Protein AF-A0A392NA37-F1 (afdb_monomer_lite)

Radius of gyration: 14.12 Å; chains: 1; bounding box: 32×19×37 Å

Organism: NCBI:txid97028

Structure (mmCIF, N/CA/C/O backbone):
data_AF-A0A392NA37-F1
#
_entry.id   AF-A0A392NA37-F1
#
loop_
_atom_site.group_PDB
_atom_site.id
_atom_site.type_symbol
_atom_site.label_atom_id
_atom_site.label_alt_id
_atom_site.label_comp_id
_atom_site.label_asym_id
_atom_site.label_entity_id
_atom_site.label_seq_id
_atom_site.pdbx_PDB_ins_code
_atom_site.Cartn_x
_atom_site.Cartn_y
_atom_site.Cartn_z
_atom_site.occupancy
_atom_site.B_iso_or_equiv
_atom_site.auth_seq_id
_atom_site.auth_comp_id
_atom_site.auth_asym_id
_atom_site.auth_atom_id
_atom_site.pdbx_PDB_model_num
ATOM 1 N N . MET A 1 1 ? -2.184 4.245 -4.496 1.00 82.12 1 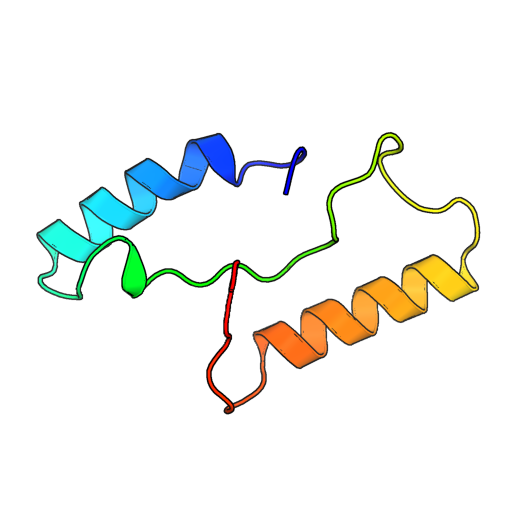MET A N 1
ATOM 2 C CA . MET A 1 1 ? -3.460 4.639 -3.842 1.00 82.12 1 MET A CA 1
ATOM 3 C C . MET A 1 1 ? -4.621 4.798 -4.828 1.00 82.12 1 MET A C 1
ATOM 5 O O . MET A 1 1 ? -5.733 4.427 -4.491 1.00 82.12 1 MET A O 1
ATOM 9 N N . ASN A 1 2 ? -4.415 5.321 -6.041 1.00 92.75 2 ASN A N 1
ATOM 10 C CA . ASN A 1 2 ? -5.486 5.508 -7.038 1.00 92.75 2 ASN A CA 1
ATOM 11 C C . ASN A 1 2 ? -6.013 4.204 -7.681 1.00 92.75 2 ASN A C 1
ATOM 13 O O . ASN A 1 2 ? -6.804 4.257 -8.615 1.00 92.75 2 ASN A O 1
ATOM 17 N N . MET A 1 3 ? -5.553 3.044 -7.215 1.00 94.19 3 MET A N 1
ATOM 18 C CA . MET A 1 3 ? -5.870 1.721 -7.747 1.00 94.19 3 MET A CA 1
ATOM 19 C C . MET A 1 3 ? -6.086 0.738 -6.591 1.00 94.19 3 MET A C 1
ATOM 21 O O . MET A 1 3 ? -5.707 1.014 -5.449 1.00 94.19 3 MET A O 1
ATOM 25 N N . GLY A 1 4 ? -6.648 -0.432 -6.904 1.00 94.56 4 GLY A N 1
ATOM 26 C CA . GLY A 1 4 ? -6.979 -1.460 -5.918 1.00 94.56 4 GLY A CA 1
ATOM 27 C C . GLY A 1 4 ? -8.210 -1.107 -5.076 1.00 94.56 4 GLY A C 1
ATOM 28 O O . GLY A 1 4 ? -8.958 -0.183 -5.386 1.00 94.56 4 GLY A O 1
ATOM 29 N N . GLY A 1 5 ? -8.433 -1.860 -3.997 1.00 94.75 5 GLY A N 1
ATOM 30 C CA . GLY A 1 5 ? -9.632 -1.734 -3.159 1.00 94.75 5 GLY A CA 1
ATOM 31 C C . GLY A 1 5 ? -9.589 -0.625 -2.104 1.00 94.75 5 GLY A C 1
ATOM 32 O O . GLY A 1 5 ? -10.560 -0.473 -1.371 1.00 94.75 5 GLY A O 1
ATOM 33 N N . TYR A 1 6 ? -8.495 0.139 -1.996 1.00 92.94 6 TYR A N 1
ATOM 34 C CA . TYR A 1 6 ? -8.252 1.040 -0.862 1.00 92.94 6 TYR A CA 1
ATOM 35 C C . TYR A 1 6 ? -9.405 2.021 -0.603 1.00 92.94 6 TYR A C 1
ATOM 37 O O . TYR A 1 6 ? -9.993 1.993 0.475 1.00 92.94 6 TYR A O 1
ATOM 45 N N . ASN A 1 7 ? -9.792 2.817 -1.607 1.00 92.56 7 ASN A N 1
ATOM 46 C CA . ASN A 1 7 ? -10.840 3.836 -1.456 1.00 92.56 7 ASN A CA 1
ATOM 47 C C . ASN A 1 7 ? -12.215 3.238 -1.111 1.00 92.56 7 ASN A C 1
ATOM 49 O O . ASN A 1 7 ? -13.028 3.879 -0.453 1.00 92.56 7 ASN A O 1
ATOM 53 N N . TYR A 1 8 ? -12.478 1.999 -1.533 1.00 95.25 8 TYR A N 1
ATOM 54 C CA . TYR A 1 8 ? -13.723 1.303 -1.214 1.00 95.25 8 TYR A CA 1
ATOM 55 C C . TYR A 1 8 ? -13.698 0.687 0.193 1.00 95.25 8 TYR A C 1
ATOM 57 O O . TYR A 1 8 ? -14.695 0.723 0.918 1.00 95.25 8 TYR A O 1
ATOM 65 N N . VAL A 1 9 ? -12.568 0.106 0.593 1.00 95.56 9 VAL A N 1
ATOM 66 C CA . VAL A 1 9 ? -12.436 -0.650 1.845 1.00 95.56 9 VAL A CA 1
ATOM 67 C C . VAL A 1 9 ? -12.204 0.267 3.048 1.00 95.56 9 VAL A C 1
ATOM 69 O O . VAL A 1 9 ? -12.752 -0.005 4.116 1.00 95.56 9 VAL A O 1
ATOM 72 N N . LEU A 1 10 ? -11.470 1.372 2.884 1.00 94.12 10 LEU A N 1
ATOM 73 C CA . LEU A 1 10 ? -11.139 2.317 3.957 1.00 94.12 10 LEU A CA 1
ATOM 74 C C . LEU A 1 10 ? -12.345 2.725 4.831 1.00 94.12 10 LEU A C 1
ATOM 76 O O . LEU A 1 10 ? -12.277 2.504 6.041 1.00 94.12 10 LEU A O 1
ATOM 80 N N . PRO A 1 11 ? -13.471 3.243 4.290 1.00 95.38 11 PRO A N 1
ATOM 81 C CA . PRO A 1 11 ? -14.607 3.645 5.126 1.00 95.38 11 PRO A CA 1
ATOM 82 C C . PRO A 1 11 ? -15.209 2.483 5.929 1.00 95.38 11 PRO A C 1
ATOM 84 O O . PRO A 1 11 ? -15.662 2.681 7.053 1.00 95.38 11 PRO A O 1
ATOM 87 N N . ARG A 1 12 ? -15.179 1.258 5.391 1.00 96.69 12 ARG A N 1
ATOM 88 C CA . ARG A 1 12 ? -15.708 0.062 6.068 1.00 96.69 12 ARG A CA 1
ATOM 89 C C . ARG A 1 12 ? -14.809 -0.363 7.223 1.00 96.69 12 ARG A C 1
ATOM 91 O O . ARG A 1 12 ? -15.315 -0.671 8.297 1.00 96.69 12 ARG A O 1
ATOM 98 N N . LEU A 1 13 ? -13.491 -0.320 7.024 1.00 95.69 13 LEU A N 1
ATOM 99 C CA . LEU A 1 13 ? -12.529 -0.569 8.098 1.00 95.69 13 LEU A CA 1
ATOM 100 C C . LEU A 1 13 ? -12.673 0.458 9.222 1.00 95.69 13 LEU A C 1
ATOM 102 O O . LEU A 1 13 ? -12.697 0.066 10.384 1.00 95.69 13 LEU A O 1
ATOM 106 N N . ILE A 1 14 ? -12.842 1.743 8.892 1.00 96.06 14 ILE A N 1
ATOM 107 C CA . ILE A 1 14 ? -13.063 2.799 9.892 1.00 96.06 14 ILE A CA 1
ATOM 108 C C . ILE A 1 14 ? -14.316 2.507 10.725 1.00 96.06 14 ILE A C 1
ATOM 110 O O . ILE A 1 14 ? -14.267 2.605 11.950 1.00 96.06 14 ILE A O 1
ATOM 114 N N . THR A 1 15 ? -15.428 2.125 10.089 1.00 97.00 15 THR A N 1
ATOM 115 C CA . THR A 1 15 ? -16.658 1.753 10.808 1.00 97.00 15 THR A CA 1
ATOM 116 C C . THR A 1 15 ? -16.419 0.583 11.762 1.00 97.00 15 THR A C 1
ATOM 118 O O . THR A 1 15 ? -16.813 0.660 12.927 1.00 97.00 15 THR A O 1
ATOM 121 N N . SER A 1 16 ? -15.723 -0.465 11.313 1.00 96.44 16 SER A N 1
ATOM 122 C CA . SER A 1 16 ? -15.379 -1.611 12.162 1.00 96.44 16 SER A CA 1
ATOM 123 C C . SER A 1 16 ? -14.488 -1.212 13.344 1.00 96.44 16 SER A C 1
ATOM 125 O O . SER A 1 16 ? -14.781 -1.587 14.478 1.00 96.44 16 SER A O 1
ATOM 127 N N . MET A 1 17 ? -13.448 -0.404 13.116 1.00 96.12 17 MET A N 1
ATOM 128 C CA . MET A 1 17 ? -12.546 0.076 14.174 1.00 96.12 17 MET A CA 1
ATOM 129 C C . MET A 1 17 ? -13.299 0.875 15.241 1.00 96.12 17 MET A C 1
ATOM 131 O O . MET A 1 17 ? -13.149 0.596 16.434 1.00 96.12 17 MET A O 1
ATOM 135 N N . LYS A 1 18 ? -14.181 1.788 14.813 1.00 96.00 18 LYS A N 1
ATOM 136 C CA . LYS A 1 18 ? -15.034 2.572 15.716 1.00 96.00 18 LYS A CA 1
ATOM 137 C C . LYS A 1 18 ? -15.969 1.684 16.529 1.00 96.00 18 LYS A C 1
ATOM 139 O O . LYS A 1 18 ? -16.087 1.881 17.733 1.00 96.00 18 LYS A O 1
ATOM 144 N N . SER A 1 19 ? -16.598 0.692 15.893 1.00 97.12 19 SER A N 1
ATOM 145 C CA . SER A 1 19 ? -17.533 -0.225 16.566 1.00 97.12 19 SER A CA 1
ATOM 146 C C . SER A 1 19 ? -16.878 -1.038 17.687 1.00 97.12 19 SER A C 1
ATOM 148 O O . SER A 1 19 ? -17.529 -1.369 18.671 1.00 97.12 19 SER A O 1
ATOM 150 N N . LEU A 1 20 ? -15.578 -1.315 17.557 1.00 96.56 20 LEU A N 1
ATOM 151 C CA . LEU A 1 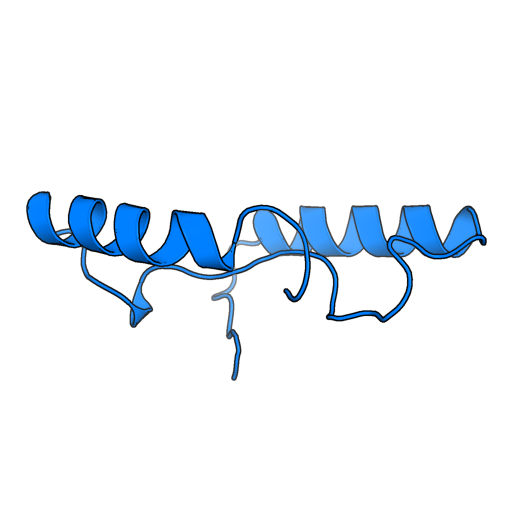20 ? -14.789 -2.050 18.542 1.00 96.56 20 LEU A CA 1
ATOM 152 C C . LEU A 1 20 ? -14.096 -1.127 19.560 1.00 96.56 20 LEU A C 1
ATOM 154 O O . LEU A 1 20 ? -13.337 -1.617 20.391 1.00 96.56 20 LEU A O 1
ATOM 158 N N . GLY A 1 21 ? -14.291 0.194 19.475 1.00 95.44 21 GLY A N 1
ATOM 159 C CA . GLY A 1 21 ? -13.605 1.165 20.334 1.00 95.44 21 GLY A CA 1
ATOM 160 C C . GLY A 1 21 ? -12.089 1.227 20.112 1.00 95.44 21 GLY A C 1
ATOM 161 O O . GLY A 1 21 ? -11.354 1.625 21.009 1.00 95.44 21 GLY A O 1
ATOM 162 N N . ARG A 1 22 ? -11.605 0.818 18.931 1.00 93.50 22 ARG A N 1
ATOM 163 C CA . ARG A 1 22 ? -10.169 0.712 18.601 1.00 93.50 22 AR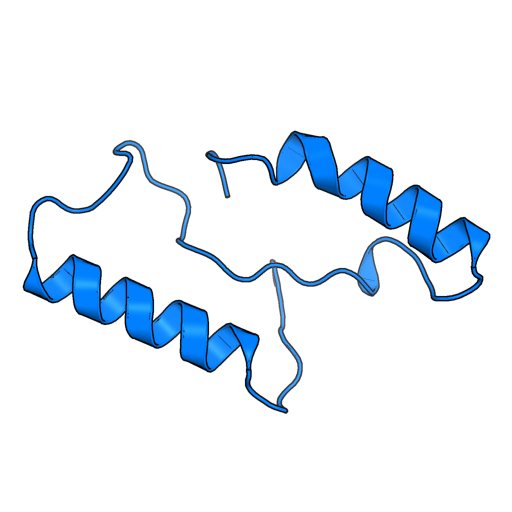G A CA 1
ATOM 164 C C . ARG A 1 22 ? -9.605 1.930 17.867 1.00 93.50 22 ARG A C 1
ATOM 166 O O . ARG A 1 22 ? -8.491 1.855 17.363 1.00 93.50 22 ARG A O 1
ATOM 173 N N . GLY A 1 23 ? -10.380 3.007 17.771 1.00 92.81 23 GLY A N 1
ATOM 174 C CA . GLY A 1 23 ? -10.005 4.217 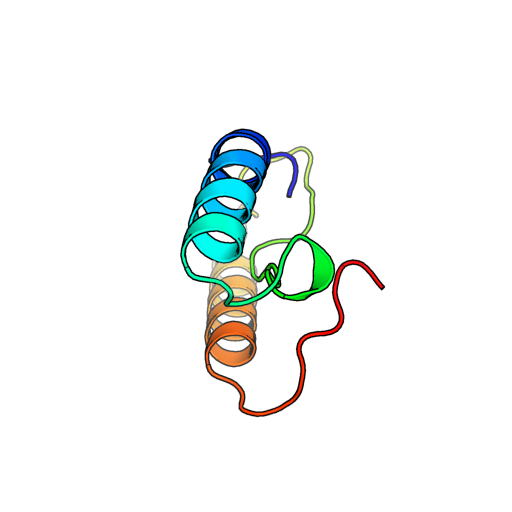17.047 1.00 92.81 23 GLY A CA 1
ATOM 175 C C . GLY A 1 23 ? -10.799 4.432 15.757 1.00 92.81 23 GLY A C 1
ATOM 176 O O . GLY A 1 23 ? -11.891 3.884 15.578 1.00 92.81 23 GLY A O 1
ATOM 177 N N . GLY A 1 24 ? -10.281 5.281 14.875 1.00 91.00 24 GLY A N 1
ATOM 178 C CA . GLY A 1 24 ? -10.978 5.774 13.693 1.00 91.00 24 GLY A CA 1
ATOM 179 C C . GLY A 1 24 ? -10.080 5.924 12.469 1.00 91.00 24 GLY A C 1
ATOM 180 O O . GLY A 1 24 ? -9.381 4.997 12.075 1.00 91.00 24 GLY A O 1
ATOM 181 N N . TYR A 1 25 ? -10.184 7.078 11.809 1.00 88.62 25 TYR A N 1
ATOM 182 C CA . TYR A 1 25 ? -9.478 7.348 10.555 1.00 88.62 25 TYR A CA 1
ATOM 183 C C . TYR A 1 25 ? -7.959 7.367 10.753 1.00 88.62 25 TYR A C 1
ATOM 185 O O . TYR A 1 25 ? -7.227 6.772 9.968 1.00 88.62 25 TYR A O 1
ATOM 193 N N . ASP A 1 26 ? -7.502 7.994 11.837 1.00 88.69 26 ASP A N 1
ATOM 194 C CA . ASP A 1 26 ? -6.079 8.206 12.108 1.00 88.69 26 ASP A CA 1
ATOM 195 C C . ASP A 1 26 ? -5.338 6.914 12.481 1.00 88.69 26 ASP A C 1
ATOM 197 O O . ASP A 1 26 ? -4.118 6.837 12.336 1.00 88.69 26 ASP A O 1
ATOM 201 N N . ASP A 1 27 ? -6.065 5.878 12.897 1.00 89.94 27 ASP A N 1
ATOM 202 C CA . ASP A 1 27 ? -5.512 4.591 13.330 1.00 89.94 27 ASP A CA 1
ATOM 203 C C . ASP A 1 27 ? -5.308 3.600 12.174 1.00 89.94 27 ASP A C 1
ATOM 205 O O . ASP A 1 27 ? -4.641 2.577 12.334 1.00 89.94 27 ASP A O 1
ATOM 209 N N . ILE A 1 28 ? -5.854 3.889 10.987 1.00 90.94 28 ILE A N 1
ATOM 210 C CA . ILE A 1 28 ? -5.707 3.035 9.804 1.00 90.94 28 ILE A CA 1
ATOM 211 C C . ILE A 1 28 ? -4.624 3.616 8.896 1.00 90.94 28 ILE A C 1
ATOM 213 O O . ILE A 1 28 ? -4.837 4.590 8.175 1.00 90.94 28 ILE A O 1
ATOM 217 N N . LYS A 1 29 ? -3.448 2.984 8.900 1.00 91.31 29 LYS A N 1
ATOM 218 C CA . LYS A 1 29 ? -2.315 3.372 8.049 1.00 91.31 29 LYS A CA 1
ATOM 219 C C . LYS A 1 29 ? -2.348 2.636 6.709 1.00 91.31 29 LYS A C 1
ATOM 221 O O . LYS A 1 29 ? -2.790 1.492 6.626 1.00 91.31 29 LYS A O 1
ATOM 226 N N . TYR A 1 30 ? -1.870 3.289 5.650 1.00 92.06 30 TYR A N 1
ATOM 227 C CA . TYR A 1 30 ? -1.769 2.690 4.317 1.00 92.06 30 TYR A CA 1
ATOM 228 C C . TYR A 1 30 ? -0.322 2.351 3.979 1.00 92.06 30 TYR A C 1
ATOM 230 O O . TYR A 1 30 ? 0.579 3.183 4.100 1.00 92.06 30 TYR A O 1
ATOM 238 N N . VAL A 1 31 ? -0.131 1.141 3.460 1.00 94.62 31 VAL A N 1
ATOM 239 C CA . VAL A 1 31 ? 1.104 0.710 2.812 1.00 94.62 31 VAL A CA 1
ATOM 240 C C . VAL A 1 31 ? 0.748 0.081 1.474 1.00 94.62 31 VAL A C 1
ATOM 242 O O . VAL A 1 31 ? -0.165 -0.734 1.369 1.00 94.62 31 VAL A O 1
ATOM 245 N N . GLY A 1 32 ? 1.457 0.493 0.432 1.00 93.75 32 GLY A N 1
ATOM 246 C CA . GLY A 1 32 ? 1.269 0.011 -0.927 1.00 93.75 32 GLY A CA 1
ATOM 247 C C . GLY A 1 32 ? 1.998 0.907 -1.918 1.00 93.75 32 GLY A C 1
ATOM 248 O O . GLY A 1 32 ? 2.622 1.898 -1.534 1.00 93.75 32 GLY A O 1
ATOM 249 N N . ARG A 1 33 ? 1.883 0.590 -3.209 1.00 94.56 33 ARG A N 1
ATOM 250 C CA . ARG A 1 33 ? 2.514 1.390 -4.266 1.00 94.56 33 ARG A CA 1
ATOM 251 C C . ARG A 1 33 ? 1.966 2.823 -4.300 1.00 94.56 33 ARG A C 1
ATOM 253 O O . ARG A 1 33 ? 0.777 3.074 -4.021 1.00 94.56 33 ARG A O 1
ATOM 260 N N . ALA A 1 34 ? 2.849 3.752 -4.665 1.00 92.00 34 ALA A N 1
ATOM 261 C CA . ALA A 1 34 ? 2.500 5.139 -4.938 1.00 92.00 34 ALA A CA 1
ATOM 262 C C . ALA A 1 34 ? 1.465 5.223 -6.079 1.00 92.00 34 ALA A C 1
ATOM 264 O O . ALA A 1 34 ? 1.350 4.294 -6.882 1.00 92.00 34 ALA A O 1
ATOM 265 N N . PRO A 1 35 ? 0.651 6.290 -6.141 1.00 93.44 35 PRO A N 1
ATOM 266 C CA . PRO A 1 35 ? -0.237 6.501 -7.274 1.00 93.44 35 PRO A CA 1
ATOM 267 C C . PRO A 1 35 ? 0.529 6.527 -8.601 1.00 93.44 35 PRO A C 1
ATOM 269 O O . PRO A 1 35 ? 1.590 7.135 -8.696 1.00 93.44 35 PRO A O 1
ATOM 272 N N . SER A 1 36 ? -0.024 5.882 -9.622 1.00 94.12 36 SER A N 1
ATOM 273 C CA . SER A 1 36 ? 0.566 5.811 -10.961 1.00 94.12 36 SER A CA 1
ATOM 274 C C . SER A 1 36 ? -0.541 5.773 -12.009 1.00 94.12 36 SER A C 1
ATOM 276 O O . SER A 1 36 ? -1.635 5.277 -11.738 1.00 94.12 36 SER A O 1
ATOM 278 N N . ALA A 1 37 ? -0.267 6.296 -13.205 1.00 95.94 37 ALA A N 1
ATOM 279 C CA . ALA A 1 37 ? -1.175 6.165 -14.344 1.00 95.94 37 ALA A CA 1
ATOM 280 C C . ALA A 1 37 ? -1.218 4.716 -14.868 1.00 95.94 37 ALA A C 1
ATOM 282 O O . ALA A 1 37 ? -2.283 4.215 -15.219 1.00 95.94 37 ALA A O 1
ATOM 283 N N . ALA A 1 38 ? -0.070 4.032 -14.876 1.00 94.69 38 ALA A N 1
ATOM 284 C CA . ALA A 1 38 ? 0.049 2.621 -15.236 1.00 94.69 38 ALA A CA 1
ATOM 285 C C . ALA A 1 38 ? -0.065 1.715 -13.999 1.00 94.69 38 ALA A C 1
ATOM 287 O O . ALA A 1 38 ? 0.331 2.106 -12.900 1.00 94.69 38 ALA A O 1
ATOM 288 N N . THR A 1 39 ? -0.574 0.494 -14.182 1.00 93.94 39 THR A N 1
ATOM 289 C CA . THR A 1 39 ? -0.834 -0.460 -13.086 1.00 93.94 39 THR A CA 1
ATOM 290 C C . THR A 1 39 ? 0.433 -0.967 -12.402 1.00 93.94 39 THR A C 1
ATOM 292 O O . THR A 1 39 ? 0.428 -1.223 -11.198 1.00 93.94 39 THR A O 1
ATOM 295 N N . ALA A 1 40 ? 1.518 -1.105 -13.158 1.00 95.81 40 ALA A N 1
ATOM 296 C CA . ALA A 1 40 ? 2.834 -1.478 -12.665 1.00 95.81 40 ALA A CA 1
ATOM 297 C C . ALA A 1 40 ? 3.921 -0.961 -13.614 1.00 95.81 40 ALA A C 1
ATOM 299 O O . ALA A 1 40 ? 3.668 -0.673 -14.785 1.00 95.81 40 ALA A O 1
ATOM 300 N N . THR A 1 41 ? 5.148 -0.887 -13.108 1.00 95.31 41 THR A N 1
ATOM 301 C CA . THR A 1 41 ? 6.337 -0.730 -13.948 1.00 95.31 41 THR A CA 1
ATOM 302 C C . THR A 1 41 ? 6.538 -1.949 -14.857 1.00 95.31 41 THR A C 1
ATOM 304 O O . THR A 1 41 ? 6.350 -3.088 -14.430 1.00 95.31 41 THR A O 1
ATOM 307 N N . GLY A 1 42 ? 6.957 -1.717 -16.104 1.00 97.06 42 GLY A N 1
ATOM 308 C CA . GLY A 1 42 ? 7.337 -2.783 -17.042 1.00 97.06 42 GLY A CA 1
ATOM 309 C C . GLY A 1 42 ? 8.735 -3.360 -16.790 1.00 97.06 42 GLY A C 1
ATOM 310 O O . GLY A 1 42 ? 9.117 -4.353 -17.404 1.00 97.06 42 GLY A O 1
ATOM 311 N N . PHE A 1 43 ? 9.517 -2.756 -15.891 1.00 98.06 43 PHE A N 1
ATOM 312 C CA . PHE A 1 43 ? 10.870 -3.203 -15.575 1.00 98.06 43 PHE A CA 1
ATOM 313 C C . PHE A 1 43 ? 10.864 -4.131 -14.359 1.00 98.06 43 PHE A C 1
ATOM 315 O O . PHE A 1 43 ? 10.663 -3.681 -13.230 1.00 98.06 43 PHE A O 1
ATOM 322 N N . LEU A 1 44 ? 11.178 -5.413 -14.568 1.00 98.12 44 LEU A N 1
ATOM 323 C CA . LEU A 1 44 ? 11.166 -6.440 -13.516 1.00 98.12 44 LEU A CA 1
ATOM 324 C C . LEU A 1 44 ? 11.989 -6.051 -12.276 1.00 98.12 44 LEU A C 1
ATOM 326 O O . LEU A 1 44 ? 11.535 -6.205 -11.146 1.00 98.12 44 LEU A O 1
ATOM 330 N N . LYS A 1 45 ? 13.187 -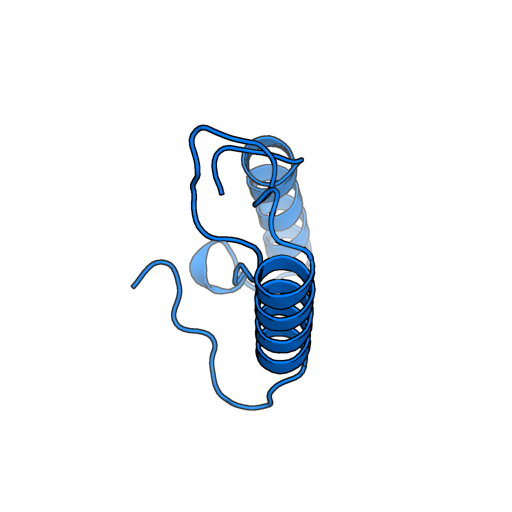5.490 -12.479 1.00 98.31 45 LYS A N 1
ATOM 331 C CA . LYS A 1 45 ? 14.057 -5.052 -11.377 1.00 98.31 45 LYS A CA 1
ATOM 332 C C . LYS A 1 45 ? 13.399 -3.973 -10.511 1.00 98.31 45 LYS A C 1
ATOM 334 O O . LYS A 1 45 ? 13.533 -4.005 -9.292 1.00 98.31 45 LYS A O 1
ATOM 339 N N . VAL A 1 46 ? 12.685 -3.034 -11.133 1.00 97.69 46 VAL A N 1
ATOM 340 C CA . VAL A 1 46 ? 11.959 -1.977 -10.414 1.00 97.69 46 VAL A CA 1
ATOM 341 C C . VAL A 1 46 ? 10.749 -2.573 -9.701 1.00 97.69 46 VAL A C 1
ATOM 343 O O . VAL A 1 46 ? 10.530 -2.271 -8.536 1.00 97.69 46 VAL A O 1
ATOM 346 N N . HIS A 1 47 ? 10.025 -3.486 -10.352 1.00 98.00 47 HIS A N 1
ATOM 347 C CA . HIS A 1 47 ? 8.882 -4.166 -9.746 1.00 98.00 47 HIS A CA 1
ATOM 348 C C . HIS A 1 47 ? 9.263 -4.920 -8.464 1.00 98.00 47 HIS A C 1
ATOM 350 O O . HIS A 1 47 ? 8.580 -4.789 -7.449 1.00 98.00 47 HIS A O 1
ATOM 356 N N . HIS A 1 48 ? 10.365 -5.679 -8.494 1.00 98.50 48 HIS A N 1
ATOM 357 C CA . HIS A 1 48 ? 10.879 -6.370 -7.310 1.00 98.50 48 HIS A CA 1
ATOM 358 C C . HIS A 1 48 ? 11.276 -5.398 -6.207 1.00 98.50 48 HIS A C 1
ATOM 360 O O . HIS A 1 48 ? 10.927 -5.627 -5.054 1.00 98.50 48 HIS A O 1
ATOM 366 N N . LYS A 1 49 ? 11.951 -4.300 -6.560 1.00 98.12 49 LYS A N 1
ATOM 367 C CA . LYS A 1 49 ? 12.319 -3.265 -5.596 1.00 98.12 49 LYS A CA 1
ATOM 368 C C . LYS A 1 49 ? 11.083 -2.683 -4.899 1.00 98.12 49 LYS A C 1
ATOM 370 O O . LYS A 1 49 ? 11.025 -2.708 -3.677 1.00 98.12 49 LYS A O 1
ATOM 375 N N . GLU A 1 50 ? 10.074 -2.249 -5.658 1.00 97.44 50 GLU A N 1
ATOM 376 C CA . GLU A 1 50 ? 8.818 -1.723 -5.097 1.00 97.44 50 GLU A CA 1
ATOM 377 C C . GLU A 1 50 ? 8.108 -2.744 -4.196 1.00 97.44 50 GLU A C 1
ATOM 379 O O . GLU A 1 50 ? 7.513 -2.380 -3.182 1.00 97.44 50 GLU A O 1
ATOM 384 N N . GLN A 1 51 ? 8.145 -4.026 -4.576 1.00 97.94 51 GLN A N 1
ATOM 385 C CA . GLN A 1 51 ? 7.532 -5.107 -3.809 1.00 97.94 51 GLN A CA 1
ATOM 386 C C . GLN A 1 51 ? 8.250 -5.343 -2.477 1.00 97.94 51 GLN A C 1
ATOM 388 O O . GLN A 1 51 ? 7.588 -5.515 -1.457 1.00 97.94 51 GLN A O 1
ATOM 393 N N . TH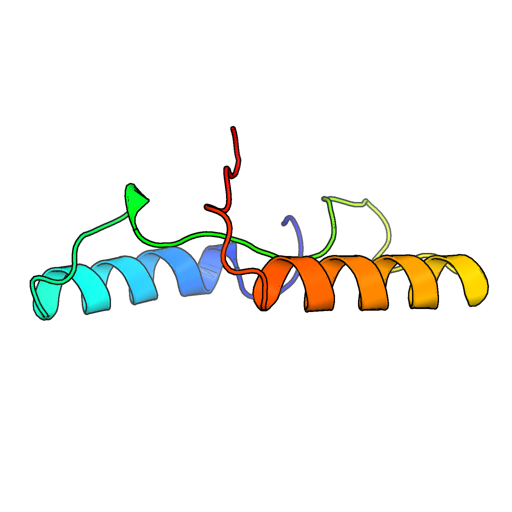R A 1 52 ? 9.581 -5.356 -2.472 1.00 98.00 52 THR A N 1
ATOM 394 C CA . THR A 1 52 ? 10.358 -5.496 -1.238 1.00 98.00 52 THR A CA 1
ATOM 395 C C . THR A 1 52 ? 10.115 -4.303 -0.317 1.00 98.00 52 THR A C 1
ATOM 397 O O . THR A 1 52 ? 9.726 -4.498 0.831 1.00 98.00 52 THR A O 1
ATOM 400 N N . GLU A 1 53 ? 10.215 -3.078 -0.843 1.00 95.81 53 GLU A N 1
ATOM 401 C CA . GLU A 1 53 ? 10.032 -1.844 -0.066 1.00 95.81 53 GLU A CA 1
ATOM 402 C C . GLU A 1 53 ? 8.650 -1.767 0.600 1.00 95.81 53 GLU A C 1
ATOM 404 O O . GLU A 1 53 ? 8.542 -1.397 1.770 1.00 95.81 53 GLU A O 1
ATOM 409 N N . LEU A 1 54 ? 7.574 -2.129 -0.114 1.00 94.94 54 LEU A N 1
ATOM 410 C CA . LEU A 1 54 ? 6.232 -2.084 0.476 1.00 94.94 54 LEU A CA 1
ATOM 411 C C . LEU A 1 54 ? 6.024 -3.172 1.538 1.00 94.94 54 LEU A C 1
ATOM 413 O O . LEU A 1 54 ? 5.290 -2.935 2.493 1.00 94.94 54 LEU A O 1
ATOM 417 N N . VAL A 1 55 ? 6.641 -4.350 1.389 1.00 97.25 55 VAL A N 1
ATOM 418 C CA . VAL A 1 55 ? 6.526 -5.437 2.377 1.00 97.25 55 VAL A CA 1
ATOM 419 C C . VAL A 1 55 ? 7.294 -5.076 3.641 1.00 97.25 55 VAL A C 1
ATOM 421 O O . VAL A 1 55 ? 6.744 -5.186 4.735 1.00 97.25 55 VAL A O 1
ATOM 424 N N . GLU A 1 56 ? 8.522 -4.585 3.495 1.00 96.50 56 GLU A N 1
ATOM 425 C CA . GLU A 1 56 ? 9.337 -4.121 4.619 1.00 96.50 56 GLU A CA 1
ATOM 426 C C . GLU A 1 56 ? 8.622 -2.998 5.377 1.00 96.50 56 GLU A C 1
ATOM 428 O O . GLU A 1 56 ? 8.443 -3.093 6.590 1.00 96.50 56 GLU A O 1
ATOM 433 N N . LYS A 1 57 ? 8.077 -2.005 4.661 1.00 94.31 57 LYS A N 1
ATOM 434 C CA . LYS A 1 57 ? 7.299 -0.917 5.272 1.00 94.31 57 LYS A CA 1
ATOM 435 C C . LYS A 1 57 ? 6.026 -1.398 5.982 1.00 94.31 57 LYS A C 1
ATOM 437 O O . LYS A 1 57 ? 5.577 -0.747 6.918 1.00 94.31 57 LYS A O 1
ATOM 442 N N . ALA A 1 58 ? 5.411 -2.495 5.542 1.00 94.88 58 ALA A N 1
ATOM 443 C CA . ALA A 1 58 ? 4.207 -3.035 6.178 1.00 94.88 58 ALA A CA 1
ATOM 444 C C . ALA A 1 58 ? 4.505 -3.808 7.471 1.00 94.88 58 ALA A C 1
ATOM 446 O O . ALA A 1 58 ? 3.627 -3.917 8.324 1.00 94.88 58 ALA A O 1
ATOM 447 N N . LEU A 1 59 ? 5.715 -4.359 7.595 1.00 96.00 59 LEU A N 1
ATOM 448 C CA . LEU A 1 59 ? 6.133 -5.211 8.712 1.00 96.00 59 LEU A CA 1
ATOM 449 C C . LEU A 1 59 ? 7.066 -4.503 9.705 1.00 96.00 59 LEU A C 1
ATOM 451 O O . LEU A 1 59 ? 7.408 -5.084 10.735 1.00 96.00 59 LEU A O 1
ATOM 455 N N . GLN A 1 60 ? 7.490 -3.275 9.400 1.00 94.06 60 GLN A N 1
ATOM 456 C CA . GLN A 1 60 ? 8.338 -2.476 10.279 1.00 94.06 60 GLN A CA 1
ATOM 457 C C . GLN A 1 60 ? 7.651 -2.175 11.623 1.00 94.06 60 GLN A C 1
ATOM 459 O O . GLN A 1 60 ? 6.422 -2.150 11.725 1.00 94.06 60 GLN A O 1
ATOM 464 N N . SER A 1 61 ? 8.455 -1.911 12.653 1.00 93.06 61 SER A N 1
ATOM 465 C CA . SER A 1 61 ? 7.945 -1.535 13.982 1.00 93.06 61 SER A CA 1
ATOM 466 C C . SER A 1 61 ? 7.716 -0.028 14.111 1.00 93.06 61 SER A C 1
ATOM 468 O O . SER A 1 61 ? 6.938 0.423 14.952 1.00 93.06 61 SER A O 1
ATOM 470 N N . GLU A 1 62 ? 8.399 0.758 13.285 1.00 90.31 62 GLU A N 1
ATOM 471 C CA . GLU A 1 62 ? 8.332 2.208 13.274 1.00 90.31 62 GLU A CA 1
ATOM 472 C C . GLU A 1 62 ? 6.953 2.702 12.805 1.00 90.31 62 GLU A C 1
ATOM 474 O O . GLU A 1 62 ? 6.374 2.143 11.862 1.00 90.31 62 GLU A O 1
ATOM 479 N N . PRO A 1 63 ? 6.434 3.795 13.396 1.00 88.69 63 PRO A N 1
ATOM 480 C CA . PRO A 1 63 ? 5.166 4.378 12.981 1.00 88.69 63 PRO A CA 1
ATOM 481 C C . PRO A 1 63 ? 5.127 4.668 11.478 1.00 88.69 63 PRO A C 1
ATOM 483 O O . PRO A 1 63 ? 6.037 5.272 10.909 1.00 88.69 63 PRO A O 1
ATOM 486 N N . ILE A 1 64 ? 4.033 4.272 10.830 1.00 91.19 64 ILE A N 1
ATOM 487 C CA . ILE A 1 64 ? 3.795 4.590 9.423 1.00 91.19 64 ILE A CA 1
ATOM 488 C C . ILE A 1 64 ? 3.136 5.968 9.352 1.00 91.19 64 ILE A C 1
ATOM 490 O O . ILE A 1 64 ? 1.934 6.103 9.601 1.00 91.19 64 ILE A O 1
ATOM 494 N N . ASN A 1 65 ? 3.922 6.977 8.978 1.00 79.88 65 ASN A N 1
ATOM 495 C CA . ASN A 1 65 ? 3.391 8.282 8.593 1.00 79.88 65 ASN A CA 1
ATOM 496 C C . ASN A 1 65 ? 2.851 8.213 7.166 1.00 79.88 65 ASN A C 1
ATOM 498 O O . ASN A 1 65 ? 3.572 7.901 6.209 1.00 79.88 65 ASN A O 1
ATOM 502 N N . PHE A 1 66 ? 1.543 8.413 7.048 1.00 67.75 66 PHE A N 1
ATOM 503 C CA . PHE A 1 66 ? 0.830 8.400 5.785 1.00 67.75 66 PHE A CA 1
ATOM 504 C C . PHE A 1 66 ? -0.536 9.092 5.929 1.00 67.75 66 PHE A C 1
ATOM 506 O O . PHE A 1 66 ? -1.241 8.799 6.897 1.00 67.75 66 PHE A O 1
ATOM 513 N N . PRO A 1 67 ? -0.986 9.907 4.950 1.00 54.53 67 PRO A N 1
ATOM 514 C CA . PRO A 1 67 ? -0.273 10.339 3.738 1.00 54.53 67 PRO A CA 1
ATOM 515 C C . PRO A 1 67 ? 0.757 11.458 3.980 1.00 54.53 67 PRO A C 1
ATOM 517 O O . PRO A 1 67 ? 1.470 11.816 3.044 1.00 54.53 67 PRO A O 1
ATOM 520 N N . TYR A 1 68 ? 0.850 11.952 5.218 1.00 52.59 68 TYR A N 1
ATOM 521 C CA . TYR A 1 68 ? 1.835 12.908 5.728 1.00 52.59 68 TYR A CA 1
ATOM 522 C C . TYR A 1 68 ? 2.414 12.367 7.044 1.00 52.59 68 TYR A C 1
ATOM 524 O O . TYR A 1 68 ? 1.639 11.710 7.778 1.00 52.59 68 TYR A O 1
#

Foldseek 3Di:
DVDDCCVVCLVVVQVVCVVVVNHGNVPDADFADDDDPDPDDPDPVVRVVRVVVRVCLVPDPDDHDPPD

Secondary structure (DSSP, 8-state):
--SSSHHHHHHHHHHHHHHTTS--STT----SPPP-SSSS-S-HHHHHHHHHHHHHHHH-SS------

Sequence (68 aa):
MNMGGYNYVLPRLITSMKSLGRGGYDDIKYVGRAPSAATATGFLKVHHKEQTELVEKALQSEPINFPY

InterPro domains:
  IPR011603 2-oxoglutarate dehydrogenase E1 component [PTHR23152] (1-59)
  IPR031717 2-oxoglutarate dehydrogenase E1 component/KDG, C-terminal [PF16870] (1-59)
  IPR042179 Multifunctional 2-oxoglutarate metabolism enzyme, C-terminal domain superfamily [G3DSA:3.40.50.11610] (1-62)

pLDDT: mean 92.7, std 8.24, range [52.59, 98.5]